Protein AF-A0A925N2H5-F1 (afdb_monomer_lite)

Structure (mmCIF, N/CA/C/O backbone):
data_AF-A0A925N2H5-F1
#
_entry.id   AF-A0A925N2H5-F1
#
loop_
_atom_site.group_PDB
_atom_site.id
_atom_site.type_symbol
_atom_site.label_atom_id
_atom_site.label_alt_id
_atom_site.label_comp_id
_atom_site.label_asym_id
_atom_site.label_entity_id
_atom_site.label_seq_id
_atom_site.pdbx_PDB_ins_code
_atom_site.Cartn_x
_atom_site.Cartn_y
_atom_site.Cartn_z
_atom_site.occupancy
_atom_site.B_iso_or_equiv
_atom_site.auth_seq_id
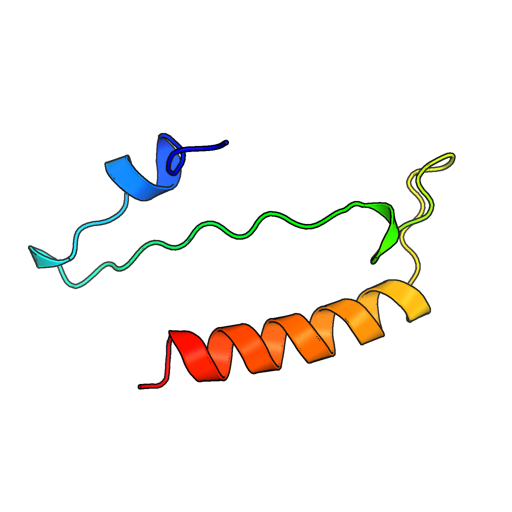_atom_site.auth_comp_id
_atom_site.auth_asym_id
_atom_site.auth_atom_id
_atom_site.pdbx_PDB_model_num
ATOM 1 N N . ARG A 1 1 ? 8.499 -3.316 13.589 1.00 55.88 1 ARG A N 1
ATOM 2 C CA . ARG A 1 1 ? 7.064 -3.623 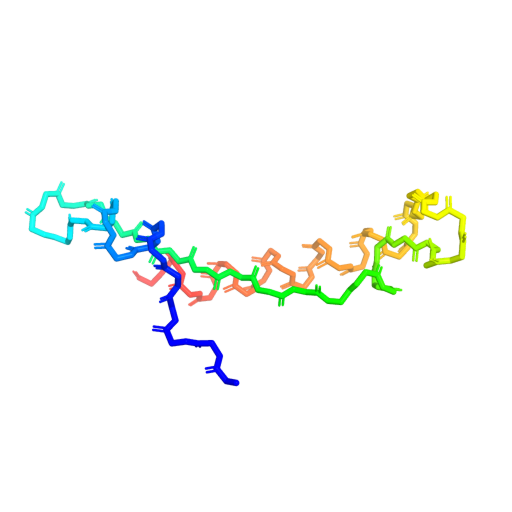13.825 1.00 55.88 1 ARG A CA 1
ATOM 3 C C . ARG A 1 1 ? 6.311 -2.302 13.920 1.00 55.88 1 ARG A C 1
ATOM 5 O O . ARG A 1 1 ? 6.398 -1.646 14.953 1.00 55.88 1 ARG A O 1
ATOM 12 N N . PHE A 1 2 ? 5.665 -1.869 12.841 1.00 59.62 2 PHE A N 1
ATOM 13 C CA . PHE A 1 2 ? 4.999 -0.567 12.784 1.00 59.62 2 PHE A CA 1
ATOM 14 C C . PHE A 1 2 ? 3.667 -0.634 13.538 1.00 59.62 2 PHE A C 1
ATOM 16 O O . PHE A 1 2 ? 2.873 -1.548 13.340 1.00 59.62 2 PHE A O 1
ATOM 23 N N . LYS A 1 3 ? 3.457 0.275 14.494 1.00 58.53 3 LYS A N 1
ATOM 24 C CA . LYS A 1 3 ? 2.319 0.234 15.428 1.00 58.53 3 LYS A CA 1
ATOM 25 C C . LYS A 1 3 ? 1.078 0.980 14.900 1.00 58.53 3 LYS A C 1
ATOM 27 O O . LYS A 1 3 ? 0.284 1.452 15.707 1.00 58.53 3 LYS A O 1
ATOM 32 N N . GLY A 1 4 ? 0.901 1.087 13.582 1.00 62.19 4 GLY A N 1
ATOM 33 C CA . GLY A 1 4 ? -0.069 1.998 12.959 1.00 62.19 4 GLY A CA 1
ATOM 34 C C . GLY A 1 4 ? 0.466 3.430 12.983 1.00 62.19 4 GLY A C 1
ATOM 35 O O . GLY A 1 4 ? 0.790 3.954 14.054 1.00 62.19 4 GLY A O 1
ATOM 36 N N . GLY A 1 5 ? 0.652 4.015 11.800 1.00 82.62 5 GLY A N 1
ATOM 37 C CA . GLY A 1 5 ? 1.274 5.324 11.623 1.00 82.62 5 GLY A CA 1
ATOM 38 C C . GLY A 1 5 ? 0.442 6.479 12.184 1.00 82.62 5 GLY A C 1
ATOM 39 O O . GLY A 1 5 ? -0.732 6.323 12.524 1.00 82.62 5 GLY A O 1
ATOM 40 N N . TYR A 1 6 ? 1.067 7.659 12.254 1.00 88.81 6 TYR A N 1
ATOM 41 C CA . TYR A 1 6 ? 0.414 8.917 12.640 1.00 88.81 6 TYR A CA 1
ATOM 42 C C . TYR A 1 6 ? -0.894 9.134 11.868 1.00 88.81 6 TYR A C 1
ATOM 44 O O . TYR A 1 6 ? -1.913 9.427 12.476 1.00 88.81 6 TYR A O 1
ATOM 52 N N . ILE A 1 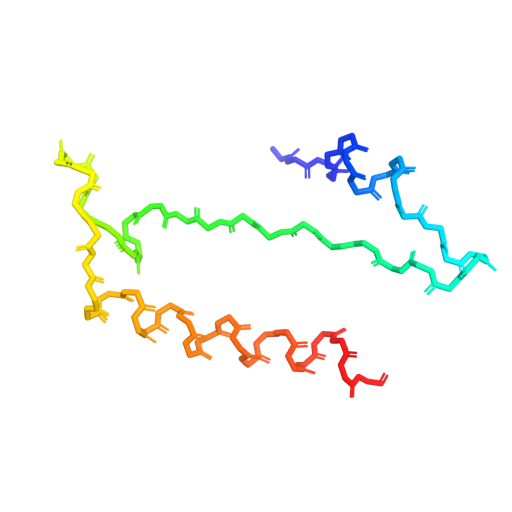7 ? -0.878 8.894 10.551 1.00 90.62 7 ILE A N 1
ATOM 53 C CA . ILE A 1 7 ? -2.025 9.098 9.657 1.00 90.62 7 ILE A CA 1
ATOM 54 C C . ILE A 1 7 ? -3.244 8.289 10.123 1.00 90.62 7 ILE A C 1
ATOM 56 O O . ILE A 1 7 ? -4.295 8.868 10.370 1.00 90.62 7 ILE A O 1
ATOM 60 N N . THR A 1 8 ? -3.113 6.974 10.317 1.00 91.25 8 THR A N 1
ATOM 61 C CA . THR A 1 8 ? -4.248 6.118 10.707 1.00 91.25 8 THR A CA 1
ATOM 62 C C . THR A 1 8 ? -4.829 6.502 12.066 1.00 91.25 8 THR A C 1
ATOM 64 O O . THR A 1 8 ? -6.038 6.461 12.251 1.00 91.25 8 THR A O 1
ATOM 67 N N . ARG A 1 9 ? -3.979 6.897 13.023 1.00 87.94 9 ARG A N 1
ATOM 68 C CA . ARG A 1 9 ? -4.419 7.272 14.378 1.00 87.94 9 ARG A CA 1
ATOM 69 C C . ARG A 1 9 ? -5.018 8.669 14.452 1.00 87.94 9 ARG A C 1
ATOM 71 O O . ARG A 1 9 ? -5.868 8.907 15.296 1.00 87.94 9 ARG A O 1
ATOM 78 N N . HIS A 1 10 ? -4.513 9.588 13.639 1.00 91.75 10 HIS A N 1
ATOM 79 C CA . HIS A 1 10 ? -4.931 10.981 13.653 1.00 91.75 10 HIS A CA 1
ATOM 80 C C . HIS A 1 10 ? -6.216 11.200 12.853 1.00 91.75 10 HIS A C 1
ATOM 82 O O . HIS A 1 10 ? -7.051 11.994 13.266 1.00 91.75 10 HIS A O 1
ATOM 88 N N . TYR A 1 11 ? -6.370 10.497 11.726 1.00 92.25 11 TYR A N 1
ATOM 89 C CA . TYR A 1 11 ? -7.519 1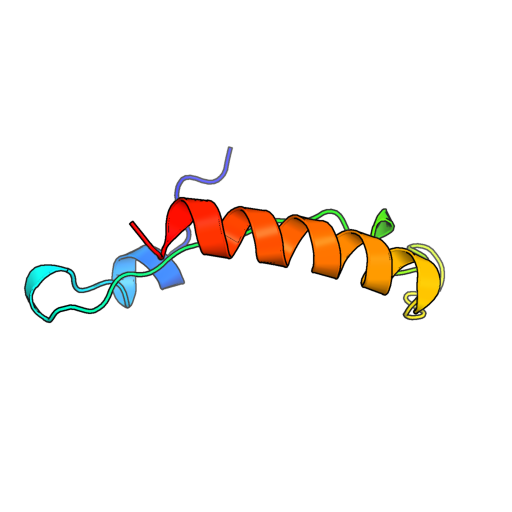0.659 10.832 1.00 92.25 11 TYR A CA 1
ATOM 90 C C . TYR A 1 11 ? -8.596 9.580 10.994 1.00 92.25 11 TYR A C 1
ATOM 92 O O . TYR A 1 11 ? -9.665 9.716 10.409 1.00 92.25 11 TYR A O 1
ATOM 100 N N . GLY A 1 12 ? -8.336 8.517 11.760 1.00 93.38 12 GLY A N 1
ATOM 101 C CA . GLY A 1 12 ? -9.380 7.581 12.167 1.00 93.38 12 GLY A CA 1
ATOM 102 C C . GLY A 1 12 ? -10.268 8.210 13.237 1.00 93.38 12 GLY A C 1
ATOM 103 O O . GLY A 1 12 ? -9.771 8.635 14.279 1.00 93.38 12 GLY A O 1
ATOM 104 N N . ASP A 1 13 ? -11.572 8.225 12.994 1.00 94.12 13 ASP A N 1
ATOM 105 C CA . ASP A 1 13 ? -12.594 8.654 13.945 1.00 94.12 13 ASP A CA 1
ATOM 106 C C . ASP A 1 13 ? -13.777 7.675 13.914 1.00 94.12 13 ASP A C 1
ATOM 108 O O . ASP A 1 13 ? -14.797 7.946 13.276 1.00 94.12 13 ASP A O 1
ATOM 112 N N . PRO A 1 14 ? -13.678 6.527 14.611 1.00 91.44 14 PRO A N 1
ATOM 113 C CA . PRO A 1 14 ? -14.775 5.564 14.660 1.00 91.44 14 PRO A CA 1
ATOM 114 C C . PRO A 1 14 ? -16.065 6.150 15.256 1.00 91.44 14 PRO A C 1
ATOM 116 O O . PRO A 1 14 ? -17.157 5.724 14.892 1.00 91.44 14 PRO A O 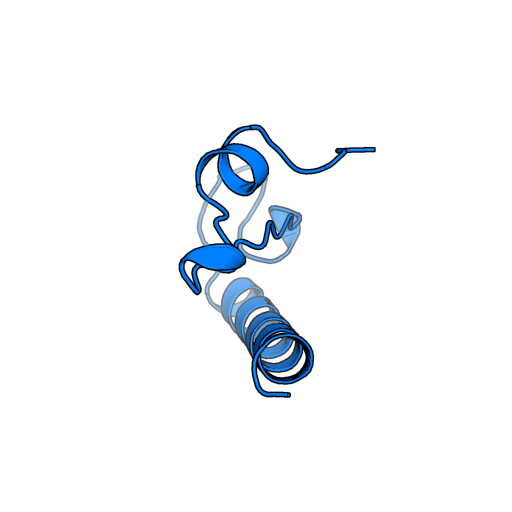1
ATOM 119 N N . GLY A 1 15 ? -15.961 7.148 16.145 1.00 94.75 15 GLY A N 1
ATOM 120 C CA . GLY A 1 15 ? -17.124 7.843 16.708 1.00 94.75 15 GLY A CA 1
ATOM 121 C C . GLY A 1 15 ? -17.851 8.711 15.677 1.00 94.75 15 GLY A C 1
ATOM 122 O O . GLY A 1 15 ? -19.074 8.827 15.728 1.00 94.75 15 GLY A O 1
ATOM 123 N N . GLY A 1 16 ? -17.108 9.270 14.721 1.00 96.38 16 GLY A N 1
ATOM 124 C CA . GLY A 1 16 ? -17.609 9.977 13.541 1.00 96.38 16 GLY A CA 1
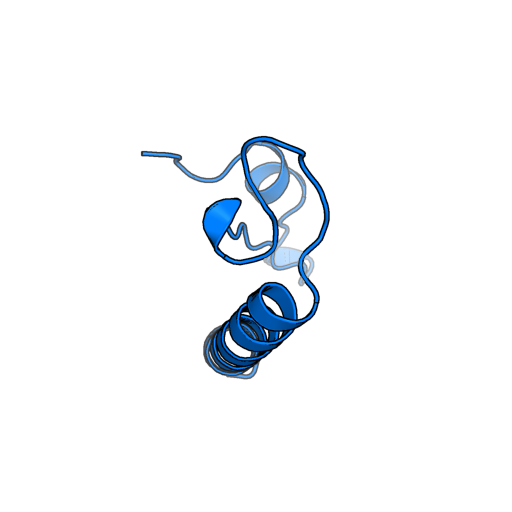ATOM 125 C C . GLY A 1 16 ? -17.865 9.088 12.318 1.00 96.38 16 GLY A C 1
ATOM 126 O O . GLY A 1 16 ? -18.175 9.614 11.250 1.00 96.38 16 GLY A O 1
ATOM 127 N N . GLY A 1 17 ? -17.743 7.760 12.443 1.00 92.81 17 GLY A N 1
ATOM 128 C CA . GLY A 1 17 ? -17.946 6.809 11.343 1.00 92.81 17 GLY A CA 1
ATOM 129 C C . GLY A 1 17 ? -16.813 6.772 10.310 1.00 92.81 17 GLY A C 1
ATOM 130 O O . GLY A 1 17 ? -17.041 6.389 9.164 1.00 92.81 17 GLY A O 1
ATOM 131 N N . ILE A 1 18 ? -15.604 7.193 10.687 1.00 93.31 18 ILE A N 1
ATOM 132 C CA . ILE A 1 18 ? -14.410 7.184 9.837 1.00 93.31 18 ILE A CA 1
ATOM 133 C C . ILE A 1 18 ? -13.449 6.096 10.323 1.00 93.31 18 ILE A C 1
ATOM 135 O O . ILE A 1 18 ? -12.677 6.295 11.263 1.00 93.31 18 ILE A O 1
ATOM 139 N N . ASP A 1 19 ? -13.438 4.962 9.632 1.00 89.75 19 ASP A N 1
ATOM 140 C CA . ASP A 1 19 ? -12.439 3.916 9.841 1.00 89.75 19 ASP A CA 1
ATOM 141 C C . ASP A 1 19 ? -11.193 4.161 8.982 1.00 89.75 19 ASP A C 1
ATOM 143 O O . ASP A 1 19 ? -11.275 4.490 7.797 1.00 89.75 19 ASP A O 1
ATOM 147 N N . ALA A 1 20 ? -10.011 3.973 9.571 1.00 90.06 20 ALA A N 1
ATOM 148 C CA . ALA A 1 20 ? -8.735 4.128 8.881 1.00 90.06 20 ALA A CA 1
ATOM 149 C C . ALA A 1 20 ? -7.911 2.838 8.968 1.00 90.06 20 ALA A C 1
ATOM 151 O O . ALA A 1 20 ? -7.715 2.274 10.046 1.00 90.06 20 ALA A O 1
ATOM 152 N N . VAL A 1 21 ? -7.361 2.402 7.832 1.00 87.94 21 VAL A N 1
ATOM 153 C CA . VAL A 1 21 ? -6.522 1.198 7.722 1.00 87.94 21 VAL A CA 1
ATOM 154 C C . VAL A 1 21 ? -5.193 1.548 7.059 1.00 87.94 21 VAL A C 1
ATOM 156 O O . VAL A 1 21 ? -5.134 2.373 6.151 1.00 87.94 21 VAL A O 1
ATOM 159 N N . GLN A 1 22 ? -4.111 0.914 7.516 1.00 89.44 22 GLN A N 1
ATOM 160 C CA . GLN A 1 22 ? -2.790 0.991 6.892 1.00 89.44 22 GLN A CA 1
ATOM 161 C C . GLN A 1 22 ? -2.446 -0.355 6.256 1.00 89.44 22 GLN A C 1
ATOM 163 O O . GLN A 1 22 ? -2.539 -1.392 6.913 1.00 89.44 22 GLN A O 1
ATOM 168 N N . LEU A 1 23 ? -2.009 -0.322 4.998 1.00 90.88 23 LEU A N 1
ATOM 169 C CA . LEU A 1 23 ? -1.523 -1.483 4.261 1.00 90.88 23 LEU A CA 1
ATOM 170 C C . LEU A 1 23 ? -0.076 -1.234 3.828 1.00 90.88 23 LEU A C 1
ATOM 172 O O . LEU A 1 23 ? 0.209 -0.265 3.129 1.00 90.88 23 LEU A O 1
ATOM 176 N N . GLU A 1 24 ? 0.828 -2.121 4.235 1.00 91.00 24 GLU A N 1
ATOM 177 C CA . GLU A 1 24 ? 2.229 -2.121 3.806 1.00 91.00 24 GLU A CA 1
ATOM 178 C C . GLU A 1 24 ? 2.458 -3.283 2.835 1.00 91.00 24 GLU A C 1
ATOM 180 O O . GLU A 1 24 ? 2.094 -4.423 3.127 1.00 91.00 24 GLU A O 1
ATOM 185 N N . ILE A 1 25 ? 3.070 -3.000 1.683 1.00 93.25 25 ILE A N 1
ATOM 186 C CA . ILE A 1 25 ? 3.401 -3.996 0.659 1.00 93.25 25 ILE A CA 1
ATOM 187 C C . ILE A 1 25 ? 4.850 -3.832 0.196 1.00 93.25 25 ILE A C 1
ATOM 189 O O . ILE A 1 25 ? 5.397 -2.732 0.203 1.00 93.25 25 ILE A O 1
ATOM 193 N N . SER A 1 26 ? 5.476 -4.936 -0.215 1.00 95.75 26 SER A N 1
ATOM 194 C CA . SER A 1 26 ? 6.831 -4.928 -0.780 1.00 95.75 26 SER A CA 1
ATOM 195 C C . SER A 1 26 ? 6.810 -4.438 -2.231 1.00 95.75 26 SER A C 1
ATOM 197 O O . SER A 1 26 ? 5.973 -4.886 -3.009 1.00 95.75 26 SER A O 1
ATOM 199 N N . GLN A 1 27 ? 7.748 -3.569 -2.614 1.00 96.88 27 GLN A N 1
ATOM 200 C CA . GLN A 1 27 ? 7.851 -3.022 -3.975 1.00 96.88 27 GLN A CA 1
ATOM 201 C C . GLN A 1 27 ? 7.987 -4.110 -5.045 1.00 96.88 27 GLN A C 1
ATOM 203 O O . GLN A 1 27 ? 7.318 -4.052 -6.081 1.00 96.88 27 GLN A O 1
ATOM 208 N N . ARG A 1 28 ? 8.724 -5.183 -4.741 1.00 97.12 28 ARG A N 1
ATOM 209 C CA . ARG A 1 28 ? 8.910 -6.350 -5.616 1.00 97.12 28 ARG A CA 1
ATOM 210 C C . ARG A 1 28 ? 7.628 -6.966 -6.192 1.00 97.12 28 ARG A C 1
ATOM 212 O O . ARG A 1 28 ? 7.712 -7.730 -7.153 1.00 97.12 28 ARG A O 1
ATOM 219 N N . ILE A 1 29 ? 6.457 -6.734 -5.582 1.00 97.44 29 ILE A N 1
ATOM 220 C CA . ILE A 1 29 ? 5.184 -7.333 -6.023 1.00 97.44 29 ILE A CA 1
ATOM 221 C C . ILE A 1 29 ? 4.434 -6.489 -7.056 1.00 97.44 29 ILE A C 1
ATOM 223 O O . ILE A 1 29 ? 3.415 -6.953 -7.556 1.00 97.44 29 ILE A O 1
ATOM 227 N N . TYR A 1 30 ? 4.899 -5.280 -7.374 1.00 98.25 30 TYR A N 1
ATOM 228 C CA . TYR A 1 30 ? 4.246 -4.404 -8.355 1.00 98.25 30 TYR A CA 1
ATOM 229 C C . TYR A 1 30 ? 5.217 -3.574 -9.205 1.00 98.25 30 TYR A C 1
ATOM 231 O O . TYR A 1 30 ? 4.788 -2.893 -10.133 1.00 98.25 30 TYR A O 1
ATOM 239 N N . MET A 1 31 ? 6.515 -3.631 -8.915 1.00 98.19 31 MET A N 1
ATOM 240 C CA . MET A 1 31 ? 7.548 -2.970 -9.703 1.00 98.19 31 MET A CA 1
ATOM 241 C C . MET A 1 31 ? 8.833 -3.799 -9.764 1.00 98.19 31 MET A C 1
ATOM 243 O O . MET A 1 31 ? 8.994 -4.826 -9.088 1.00 98.19 31 MET A O 1
ATOM 247 N N . ASP A 1 32 ? 9.731 -3.365 -10.633 1.00 97.81 32 ASP A N 1
ATOM 248 C CA . ASP A 1 32 ? 11.144 -3.706 -10.602 1.00 97.81 32 ASP A CA 1
ATOM 249 C C . ASP A 1 32 ? 11.863 -2.800 -9.586 1.00 97.81 32 ASP A C 1
ATOM 251 O O . ASP A 1 32 ? 11.729 -1.581 -9.645 1.00 97.81 32 ASP A O 1
ATOM 255 N N . GLU A 1 33 ? 12.566 -3.382 -8.612 1.00 96.25 33 GLU A N 1
ATOM 256 C CA . GLU A 1 33 ? 13.156 -2.620 -7.497 1.00 96.25 33 GLU A CA 1
ATOM 257 C C . GLU A 1 33 ? 14.468 -1.916 -7.876 1.00 96.25 33 GLU A C 1
ATOM 259 O O . GLU A 1 33 ? 14.867 -0.979 -7.188 1.00 96.25 33 GLU A O 1
ATOM 264 N N . ASP A 1 34 ? 15.110 -2.318 -8.977 1.00 97.00 34 ASP A N 1
ATOM 265 C CA . ASP A 1 34 ? 16.364 -1.715 -9.439 1.00 97.00 34 ASP A CA 1
ATOM 266 C C . ASP A 1 34 ? 16.101 -0.464 -10.289 1.00 97.00 34 ASP A C 1
ATOM 268 O O . ASP A 1 34 ? 16.817 0.535 -10.206 1.00 97.00 34 ASP A O 1
ATOM 272 N N . THR A 1 35 ? 15.055 -0.509 -11.114 1.00 97.75 35 THR A N 1
ATOM 273 C CA . THR A 1 35 ? 14.687 0.561 -12.054 1.00 97.75 35 THR A CA 1
ATOM 274 C C . THR A 1 35 ? 13.511 1.411 -11.583 1.00 97.75 35 THR A C 1
ATOM 276 O O . THR A 1 35 ? 13.256 2.470 -12.158 1.00 97.75 35 THR A O 1
ATOM 279 N N . PHE A 1 36 ? 12.772 0.950 -10.570 1.00 96.06 36 PHE A N 1
ATOM 280 C CA . PHE A 1 36 ? 11.488 1.502 -10.121 1.00 96.06 36 PHE A CA 1
ATOM 281 C C . PHE A 1 36 ? 10.402 1.533 -11.206 1.00 96.06 36 PHE A C 1
ATOM 283 O O . PHE A 1 36 ? 9.368 2.187 -11.041 1.00 96.06 36 PHE A O 1
ATOM 290 N N . ALA A 1 37 ? 10.609 0.819 -12.316 1.00 98.31 37 ALA A N 1
ATOM 291 C CA . ALA A 1 37 ? 9.616 0.697 -13.366 1.00 98.31 37 ALA A CA 1
ATOM 292 C C . ALA A 1 37 ? 8.419 -0.111 -12.855 1.00 98.31 37 ALA A C 1
ATOM 294 O O . ALA A 1 37 ? 8.566 -1.200 -12.292 1.00 98.31 37 ALA A O 1
ATOM 295 N N . TYR A 1 38 ? 7.219 0.426 -13.066 1.00 98.12 38 TYR A N 1
ATOM 296 C CA . TYR A 1 38 ? 5.986 -0.294 -12.783 1.00 98.12 38 TYR A CA 1
ATOM 297 C C . TYR A 1 38 ? 5.883 -1.527 -13.683 1.00 98.12 38 TYR A C 1
ATOM 299 O O . TYR A 1 38 ? 6.129 -1.451 -14.885 1.00 98.12 38 TYR A O 1
ATOM 307 N N . ASP A 1 39 ? 5.513 -2.659 -13.094 1.00 98.50 39 ASP A N 1
ATOM 308 C CA . ASP A 1 39 ? 5.349 -3.921 -13.807 1.00 98.50 39 ASP A CA 1
ATOM 309 C C . ASP A 1 39 ? 3.867 -4.295 -13.775 1.00 98.50 39 ASP A C 1
ATOM 311 O O . ASP A 1 39 ? 3.354 -4.777 -12.759 1.00 98.50 39 ASP A O 1
ATOM 315 N N . ASP A 1 40 ? 3.177 -4.068 -14.895 1.00 98.50 40 ASP A N 1
ATOM 316 C CA . ASP A 1 40 ? 1.737 -4.307 -15.032 1.00 98.50 40 ASP A CA 1
ATOM 317 C C . ASP A 1 40 ? 1.340 -5.736 -14.643 1.00 98.50 40 ASP A C 1
ATOM 319 O O . ASP A 1 40 ? 0.322 -5.954 -13.980 1.00 98.50 40 ASP A O 1
ATOM 323 N N . ALA A 1 41 ? 2.156 -6.729 -15.007 1.00 98.25 41 ALA A N 1
ATOM 324 C CA . ALA A 1 41 ? 1.850 -8.129 -14.750 1.00 98.25 41 ALA A CA 1
ATOM 325 C C . ALA A 1 41 ? 1.979 -8.468 -13.260 1.00 98.25 41 ALA A C 1
ATOM 327 O O . ALA A 1 41 ? 1.134 -9.184 -12.709 1.00 98.25 41 ALA A O 1
ATOM 328 N N . LYS A 1 42 ? 3.027 -7.979 -12.590 1.00 98.25 42 LYS A N 1
ATOM 329 C CA . LYS A 1 42 ? 3.180 -8.106 -11.132 1.00 98.25 42 LYS A CA 1
ATOM 330 C C . LYS A 1 42 ? 2.055 -7.374 -10.408 1.00 98.25 42 LYS A C 1
ATOM 332 O O . LYS A 1 42 ? 1.373 -7.971 -9.571 1.00 98.25 42 LYS A O 1
ATOM 337 N N . ALA A 1 43 ? 1.809 -6.127 -10.786 1.00 98.38 43 ALA A N 1
ATOM 338 C CA . ALA A 1 43 ? 0.825 -5.287 -10.135 1.00 98.38 43 ALA A CA 1
ATOM 339 C C . ALA A 1 43 ? -0.602 -5.832 -10.275 1.00 98.38 43 ALA A C 1
ATOM 341 O O . ALA A 1 43 ? -1.333 -5.843 -9.287 1.00 98.38 43 ALA A O 1
ATOM 342 N N . ALA A 1 44 ? -0.988 -6.380 -11.432 1.00 98.62 44 ALA A N 1
ATOM 343 C CA . ALA A 1 44 ? -2.296 -7.017 -11.614 1.00 98.62 44 ALA A CA 1
ATOM 344 C C . ALA A 1 44 ? -2.527 -8.182 -10.630 1.00 98.62 44 ALA A C 1
ATOM 346 O O . ALA A 1 44 ? -3.612 -8.326 -10.050 1.00 98.62 44 ALA A O 1
ATOM 347 N N . ARG A 1 45 ? -1.490 -8.994 -10.374 1.00 98.38 45 ARG A N 1
ATOM 348 C CA . ARG A 1 45 ? -1.553 -10.065 -9.365 1.00 98.38 45 ARG A CA 1
ATOM 349 C C . ARG A 1 45 ? -1.699 -9.497 -7.956 1.00 98.38 45 ARG A C 1
ATOM 351 O O . ARG A 1 45 ? -2.552 -9.966 -7.204 1.00 98.38 45 ARG A O 1
ATOM 358 N N . ALA A 1 46 ? -0.918 -8.472 -7.612 1.00 98.00 46 ALA A N 1
ATOM 359 C CA . ALA A 1 46 ? -1.015 -7.812 -6.311 1.00 98.00 46 ALA A CA 1
ATOM 360 C C . ALA A 1 46 ? -2.407 -7.197 -6.086 1.00 98.00 46 ALA A C 1
ATOM 362 O O . ALA A 1 46 ? -3.021 -7.426 -5.047 1.00 98.00 46 ALA A O 1
ATOM 363 N N . GLN A 1 47 ? -2.949 -6.494 -7.082 1.00 97.94 47 GLN A N 1
ATOM 364 C CA . GLN A 1 47 ? -4.280 -5.884 -7.032 1.00 97.94 47 GLN A CA 1
ATOM 365 C C . GLN A 1 47 ? -5.390 -6.911 -6.799 1.00 97.94 47 GLN A C 1
ATOM 367 O O . GLN A 1 47 ? -6.326 -6.631 -6.053 1.00 97.94 47 GLN A O 1
ATOM 372 N N . THR A 1 48 ? -5.287 -8.102 -7.396 1.00 98.31 48 THR A N 1
ATOM 373 C CA . THR A 1 48 ? -6.273 -9.176 -7.197 1.00 98.31 48 THR A CA 1
ATOM 374 C C . THR A 1 48 ? -6.332 -9.603 -5.730 1.00 98.31 48 THR A C 1
ATOM 376 O O . THR A 1 48 ? -7.414 -9.660 -5.146 1.00 98.31 48 THR A O 1
ATOM 379 N N . VAL A 1 49 ? -5.174 -9.832 -5.106 1.00 97.31 49 VAL A N 1
ATOM 380 C CA . VAL A 1 49 ? -5.096 -10.241 -3.694 1.00 97.31 49 VAL A CA 1
ATOM 381 C C . VAL A 1 49 ? -5.505 -9.100 -2.761 1.00 97.31 49 VAL A C 1
ATOM 383 O O . VAL A 1 49 ? -6.271 -9.317 -1.826 1.00 97.31 49 VAL A O 1
ATOM 386 N N . ILE A 1 50 ? -5.053 -7.871 -3.031 1.00 96.31 50 ILE A N 1
ATOM 387 C CA . ILE A 1 50 ? -5.427 -6.690 -2.238 1.00 96.31 50 ILE A CA 1
ATOM 388 C C . ILE A 1 50 ? -6.942 -6.474 -2.289 1.00 96.31 50 ILE A C 1
ATOM 390 O O . ILE A 1 50 ? -7.553 -6.214 -1.257 1.00 96.31 50 ILE A O 1
ATOM 394 N N . ARG A 1 51 ? -7.575 -6.644 -3.456 1.00 96.19 51 ARG A N 1
ATOM 395 C CA . ARG A 1 51 ? -9.033 -6.554 -3.586 1.00 96.19 51 ARG A CA 1
ATOM 396 C C . ARG A 1 51 ? -9.739 -7.565 -2.688 1.00 96.19 51 ARG A C 1
ATOM 398 O O . ARG A 1 51 ? -10.648 -7.175 -1.964 1.00 96.19 51 ARG A O 1
ATOM 405 N N . GLN A 1 52 ? -9.312 -8.826 -2.711 1.00 96.56 52 GLN A N 1
ATOM 406 C CA . GLN A 1 52 ? -9.896 -9.874 -1.868 1.00 96.56 52 GLN A CA 1
ATOM 407 C C . GLN A 1 52 ? -9.718 -9.570 -0.377 1.00 96.56 52 GLN A C 1
ATOM 409 O O . GLN A 1 52 ? -10.661 -9.717 0.396 1.00 96.56 52 GLN A O 1
ATOM 414 N N . LEU A 1 53 ? -8.536 -9.090 0.019 1.00 94.62 53 LEU A N 1
ATOM 415 C CA . LEU A 1 53 ? -8.257 -8.679 1.394 1.00 94.62 53 LEU A CA 1
ATOM 416 C C . LEU A 1 53 ? -9.191 -7.550 1.844 1.00 94.62 53 LEU A C 1
ATOM 418 O O . LEU A 1 53 ? -9.793 -7.647 2.907 1.00 94.62 53 LEU A O 1
ATOM 422 N N . LEU A 1 54 ? -9.321 -6.493 1.039 1.00 92.56 54 LEU A N 1
ATOM 423 C CA . LEU A 1 54 ? -10.174 -5.349 1.366 1.00 92.56 54 LEU A CA 1
ATOM 424 C C . LEU A 1 54 ? -11.647 -5.753 1.443 1.00 92.56 54 LEU A C 1
ATOM 426 O O . LEU A 1 54 ? -12.345 -5.315 2.350 1.00 92.56 54 LEU A O 1
ATOM 430 N N . GLN A 1 55 ? -12.108 -6.621 0.540 1.00 94.12 55 GLN A N 1
ATOM 431 C CA . GLN A 1 55 ? -13.465 -7.164 0.597 1.00 94.12 55 GLN A CA 1
ATOM 432 C C . GLN A 1 55 ? -13.699 -7.942 1.895 1.00 94.12 55 GLN A C 1
ATOM 434 O O . GLN A 1 55 ? -14.694 -7.709 2.568 1.00 94.12 55 GLN A O 1
ATOM 439 N N . ALA A 1 56 ? -12.771 -8.817 2.283 1.00 93.06 56 ALA A N 1
ATOM 440 C CA . ALA A 1 56 ? -12.900 -9.599 3.509 1.00 93.06 56 ALA A CA 1
ATOM 441 C C . ALA A 1 56 ? -12.798 -8.750 4.789 1.00 93.06 56 ALA A C 1
ATOM 443 O O . ALA A 1 56 ? -13.397 -9.102 5.799 1.00 93.06 56 ALA A O 1
ATOM 444 N N . ALA A 1 57 ? -12.021 -7.665 4.766 1.00 88.69 57 ALA A N 1
ATOM 445 C CA . ALA A 1 57 ? -11.751 -6.848 5.947 1.00 88.69 57 ALA A CA 1
ATOM 446 C C . ALA A 1 57 ? -12.748 -5.696 6.158 1.00 88.69 57 ALA A C 1
ATOM 448 O O . ALA A 1 57 ? -12.903 -5.258 7.293 1.00 88.69 57 ALA A O 1
ATOM 449 N N . LEU A 1 58 ? -13.372 -5.182 5.090 1.00 83.69 58 LEU A N 1
ATOM 450 C CA . LEU A 1 58 ? -14.172 -3.947 5.128 1.00 83.69 58 LEU A CA 1
ATOM 451 C C . LEU A 1 58 ? -15.630 -4.119 4.685 1.00 83.69 58 LEU A C 1
ATOM 453 O O . LEU A 1 58 ? -16.410 -3.190 4.855 1.00 83.69 58 LEU A O 1
ATOM 457 N N . LEU A 1 59 ? -16.004 -5.254 4.085 1.00 69.69 59 LEU A N 1
ATOM 458 C CA . LEU A 1 59 ? -17.390 -5.531 3.672 1.00 69.69 59 LEU A CA 1
ATOM 459 C C . LEU A 1 59 ? -18.097 -6.523 4.611 1.00 69.69 59 LEU A C 1
ATOM 461 O O . LEU A 1 59 ? -18.973 -7.261 4.160 1.00 69.69 59 LEU A O 1
ATOM 465 N N . VAL A 1 60 ? -17.697 -6.561 5.887 1.00 54.44 60 VAL A N 1
ATOM 466 C CA . VAL A 1 60 ? -18.395 -7.317 6.943 1.00 54.44 60 VAL A CA 1
ATOM 467 C C . VAL A 1 60 ? -19.513 -6.472 7.534 1.00 54.44 60 VAL A C 1
ATOM 469 O O . VAL A 1 60 ? -19.248 -5.282 7.812 1.00 54.44 60 VAL A O 1
#

pLDDT: mean 90.92, std 11.06, range [54.44, 98.62]

Sequence (60 aa):
RFKGGYITRHYGDPGGGIDAVQLEISQRIYMDEDTFAYDDAKAARAQTVIRQLLQAALLV

Foldseek 3Di:
DDPDDPCQVVQADVVVVRHGDDDDDDLVQAADPVVRHGDPVSVVVVVVVVVVVCCVPPVD

Secondary structure (DSSP, 8-state):
-----HHHHHH-BGGGTB--------GGGTB-TTT--B-HHHHHHHHHHHHHHHHHHH--

Radius of gyration: 14.68 Å; chains: 1; bounding box: 35×21×32 Å